Protein AF-K2DMN4-F1 (afdb_monomer)

Sequence (100 aa):
MNASLKSLALVTSALALASPLKATAAQYDCTVKSRSSAVVLMHCKTHLQDSAWVKAAKSACEPGKACNVWIWEDLSMIPLTALSTDAELPKSATGAAVAV

pLDDT: mean 80.69, std 16.4, range [37.72, 96.38]

Secondary structure (DSSP, 8-state):
-PPP--------------------GGGGTEEEEEE-SSEEEEEE-TT--HHHHHHHHHHHSPTT---EEEEESSGGGS-SS--S-GGGS-HHHHTTSEE-

Foldseek 3Di:
DDDDDDDDDDDPPPPPPPPPPQDELVNLQKDFQEDDQAETEMEHAPPGDPVSVVVNQVSHHDPPGHHKYKYAPDPVLTDNYDDNDPVPPDPSSRVRIDID

Structure (mmCIF, N/CA/C/O backbone):
data_AF-K2DMN4-F1
#
_entry.id   AF-K2DMN4-F1
#
loop_
_atom_site.group_PDB
_atom_site.id
_atom_site.type_symbol
_atom_site.label_atom_id
_atom_site.label_alt_id
_atom_site.label_comp_id
_atom_site.label_asym_id
_atom_site.label_entity_id
_atom_site.label_seq_id
_atom_site.pdbx_PDB_ins_code
_atom_site.Cartn_x
_atom_site.Cartn_y
_atom_site.Cartn_z
_atom_site.occupancy
_atom_site.B_iso_or_equiv
_atom_site.auth_seq_id
_atom_site.auth_comp_id
_atom_site.auth_asym_id
_atom_site.auth_atom_id
_atom_site.pdbx_PDB_model_num
ATOM 1 N N . MET A 1 1 ? -14.956 70.047 36.906 1.00 38.22 1 MET A N 1
ATOM 2 C CA . MET A 1 1 ? -13.678 69.702 36.247 1.00 38.22 1 MET A CA 1
ATOM 3 C C . MET A 1 1 ? -13.728 68.214 35.949 1.00 38.22 1 MET A C 1
ATOM 5 O O . MET A 1 1 ? -13.830 67.429 36.880 1.00 38.22 1 MET A O 1
ATOM 9 N N . ASN A 1 2 ? -13.817 67.853 34.670 1.00 37.72 2 ASN A N 1
ATOM 10 C CA . ASN A 1 2 ? -14.199 66.513 34.219 1.00 37.72 2 ASN A CA 1
ATOM 11 C C . ASN A 1 2 ? -12.969 65.599 34.171 1.00 37.72 2 ASN A C 1
ATOM 13 O O . ASN A 1 2 ? -11.962 65.961 33.566 1.00 37.72 2 ASN A O 1
ATOM 17 N N . ALA A 1 3 ? -13.057 64.429 34.806 1.00 42.69 3 ALA A N 1
ATOM 18 C CA . ALA A 1 3 ? -12.020 63.407 34.752 1.00 42.69 3 ALA A CA 1
ATOM 19 C C . ALA A 1 3 ? -12.175 62.533 33.495 1.00 42.69 3 ALA A C 1
ATOM 21 O O . ALA A 1 3 ? -13.271 62.116 33.128 1.00 42.69 3 ALA A O 1
ATOM 22 N N . SER A 1 4 ? -11.035 62.293 32.854 1.00 60.12 4 SER A N 1
ATOM 23 C CA . SER A 1 4 ? -10.808 61.512 31.638 1.00 60.12 4 SER A CA 1
ATOM 24 C C . SER A 1 4 ? -10.778 60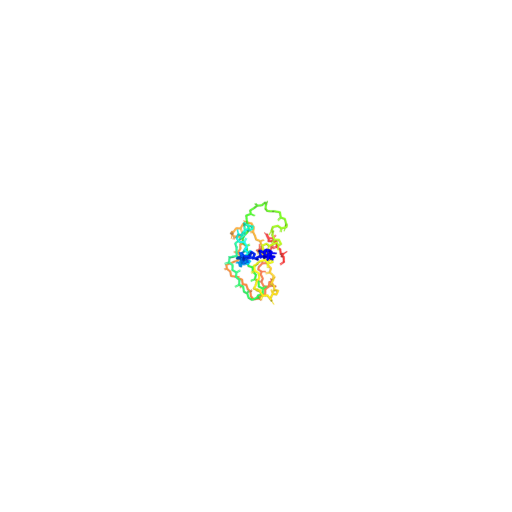.002 31.915 1.00 60.12 4 SER A C 1
ATOM 26 O O . SER A 1 4 ? -10.117 59.582 32.862 1.00 60.12 4 SER A O 1
ATOM 28 N N . LEU A 1 5 ? -11.419 59.190 31.064 1.00 48.62 5 LEU A N 1
ATOM 29 C CA . LEU A 1 5 ? -11.298 57.720 30.992 1.00 48.62 5 LEU A CA 1
ATOM 30 C C . LEU A 1 5 ? -11.469 57.309 29.512 1.00 48.62 5 LEU A C 1
ATOM 32 O O . LEU A 1 5 ? -12.559 57.419 28.965 1.00 48.62 5 LEU A O 1
ATOM 36 N N . LYS A 1 6 ? -10.390 57.172 28.731 1.00 50.75 6 LYS A N 1
ATOM 37 C CA . LYS A 1 6 ? -9.603 55.950 28.436 1.00 50.75 6 LYS A CA 1
ATOM 38 C C . LYS A 1 6 ? -10.403 54.746 27.891 1.00 50.75 6 LYS A C 1
ATOM 40 O O . LYS A 1 6 ? -11.027 54.015 28.642 1.00 50.75 6 LYS A O 1
ATOM 45 N N . SER A 1 7 ? -10.263 54.575 26.570 1.00 59.50 7 SER A N 1
ATOM 46 C CA . SER A 1 7 ? -10.145 53.365 25.732 1.00 59.50 7 SER A CA 1
ATOM 47 C C . SER A 1 7 ? -10.753 52.033 26.176 1.00 59.50 7 SER A C 1
ATOM 49 O O . SER A 1 7 ? -10.311 51.472 27.170 1.00 59.50 7 SER A O 1
ATOM 51 N N . LEU A 1 8 ? -11.516 51.403 25.272 1.00 49.94 8 LEU A N 1
ATOM 52 C CA . LEU A 1 8 ? -11.472 49.951 25.057 1.00 49.94 8 LEU A CA 1
ATOM 53 C C . LEU A 1 8 ? -11.519 49.641 23.552 1.00 49.94 8 LEU A C 1
ATOM 55 O O . LEU A 1 8 ? -12.470 49.972 22.850 1.00 49.94 8 LEU A O 1
ATOM 59 N N . ALA A 1 9 ? -10.430 49.042 23.077 1.00 55.91 9 ALA A N 1
ATOM 60 C CA . ALA A 1 9 ? -10.241 48.550 21.724 1.00 55.91 9 ALA A CA 1
ATOM 61 C C . ALA A 1 9 ? -11.103 47.301 21.480 1.00 55.91 9 ALA A C 1
ATOM 63 O O . ALA A 1 9 ? -11.070 46.366 22.281 1.00 55.91 9 ALA A O 1
ATOM 64 N N . LEU A 1 10 ? -11.826 47.251 20.357 1.00 49.81 10 LEU A N 1
ATOM 65 C CA . LEU A 1 10 ? -12.386 45.998 19.856 1.00 49.81 10 LEU A CA 1
ATOM 66 C C . LEU A 1 10 ? -11.284 45.228 19.126 1.00 49.81 10 LEU A C 1
ATOM 68 O O . LEU A 1 10 ? -10.917 45.548 17.998 1.00 49.81 10 LEU A O 1
ATOM 72 N N . VAL A 1 11 ? -10.759 44.201 19.787 1.00 60.66 11 VAL A N 1
ATOM 73 C CA . VAL A 1 11 ? -9.925 43.181 19.153 1.00 60.66 11 VAL A CA 1
ATOM 74 C C . VAL A 1 11 ? -10.862 42.204 18.443 1.00 60.66 11 VAL A C 1
ATOM 76 O O . VAL A 1 11 ? -11.424 41.302 19.057 1.00 60.66 11 VAL A O 1
ATOM 79 N N . THR A 1 12 ? -11.060 42.380 17.138 1.00 59.31 12 THR A N 1
ATOM 80 C CA . THR A 1 12 ? -11.673 41.354 16.285 1.00 59.31 12 THR A CA 1
ATOM 81 C C . THR A 1 12 ? -10.638 40.276 15.983 1.00 59.31 12 THR A C 1
ATOM 83 O O . THR A 1 12 ? -9.939 40.326 14.971 1.00 59.31 12 THR A O 1
ATOM 86 N N . SER A 1 13 ? -10.515 39.295 16.876 1.00 54.25 13 SER A N 1
ATOM 87 C CA . SER A 1 13 ? -9.780 38.060 16.600 1.00 54.25 13 SER A CA 1
ATOM 88 C C . SER A 1 13 ? -10.598 37.188 15.647 1.00 54.25 13 SER A C 1
ATOM 90 O O . SER A 1 13 ? -11.435 36.394 16.072 1.00 54.25 13 SER A O 1
ATOM 92 N N . ALA A 1 14 ? -10.357 37.329 14.345 1.00 55.28 14 ALA A N 1
ATOM 93 C CA . ALA A 1 14 ? -10.772 36.335 13.365 1.00 55.28 14 ALA A CA 1
ATOM 94 C C . ALA A 1 14 ? -9.907 35.078 13.561 1.00 55.28 14 ALA A C 1
ATOM 96 O O . ALA A 1 14 ? -8.797 34.979 13.039 1.00 55.28 14 ALA A O 1
ATOM 97 N N . LEU A 1 15 ? -10.397 34.126 14.357 1.00 52.75 15 LEU A N 1
ATOM 98 C CA . LEU A 1 15 ? -9.861 32.768 14.394 1.00 52.75 15 LEU A CA 1
ATOM 99 C C . LEU A 1 15 ? -10.155 32.115 13.040 1.00 52.75 15 LEU A C 1
ATOM 101 O O . LEU A 1 15 ? -11.218 31.534 12.825 1.00 52.75 15 LEU A O 1
ATOM 105 N N . ALA A 1 16 ? -9.211 32.241 12.109 1.00 55.75 16 ALA A N 1
ATOM 106 C CA . ALA A 1 16 ? -9.175 31.408 10.923 1.00 55.75 16 ALA A CA 1
ATOM 107 C C . ALA A 1 16 ? -9.040 29.950 11.386 1.00 55.75 16 ALA A C 1
ATOM 109 O O . ALA A 1 16 ? -7.987 29.527 11.863 1.00 55.75 16 ALA A O 1
ATOM 110 N N . LEU A 1 17 ? -10.135 29.196 11.284 1.00 51.69 17 LEU A N 1
ATOM 111 C CA . LEU A 1 17 ? -10.153 27.745 11.411 1.00 51.69 17 LEU A CA 1
ATOM 112 C C . LEU A 1 17 ? -9.269 27.175 10.298 1.00 51.69 17 LEU A C 1
ATOM 114 O O . LEU A 1 17 ? -9.733 26.908 9.189 1.00 51.69 17 LEU A O 1
ATOM 118 N N . ALA A 1 18 ? -7.981 27.007 10.587 1.00 53.84 18 ALA A N 1
ATOM 119 C CA . ALA A 1 18 ? -7.102 26.175 9.790 1.00 53.84 18 ALA A CA 1
ATOM 120 C C . ALA A 1 18 ? -7.631 24.743 9.910 1.00 53.84 18 ALA A C 1
ATOM 122 O O . ALA A 1 18 ? -7.302 24.013 10.843 1.00 53.84 18 ALA A O 1
ATOM 123 N N . SER A 1 19 ? -8.526 24.364 8.996 1.00 51.41 19 SER A N 1
ATOM 124 C CA . SER A 1 19 ? -8.895 22.965 8.820 1.00 51.41 19 SER A CA 1
ATOM 125 C C . SER A 1 19 ? -7.592 22.206 8.575 1.00 51.41 19 SER A C 1
ATOM 127 O O . SER A 1 19 ? -6.871 22.574 7.641 1.00 51.41 19 SER A O 1
ATOM 129 N N . PRO A 1 20 ? -7.233 21.200 9.393 1.00 52.41 20 PRO A N 1
ATOM 130 C CA . PRO A 1 20 ? -6.048 20.412 9.127 1.00 52.41 20 PRO A CA 1
ATOM 131 C C . PRO A 1 20 ? -6.291 19.711 7.797 1.00 52.41 20 PRO A C 1
ATOM 133 O O . PRO A 1 20 ? -7.132 18.815 7.691 1.00 52.41 20 PRO A O 1
ATOM 136 N N . LEU A 1 21 ? -5.598 20.177 6.760 1.00 57.19 21 LEU A N 1
ATOM 137 C CA . LEU A 1 21 ? -5.586 19.536 5.461 1.00 57.19 21 LEU A CA 1
ATOM 138 C C . LEU A 1 21 ? -5.027 18.135 5.712 1.00 57.19 21 LEU A C 1
ATOM 140 O O . LEU A 1 21 ? -3.836 17.983 5.980 1.00 57.19 21 LEU A O 1
ATOM 144 N N . LYS A 1 22 ? -5.906 17.126 5.755 1.00 58.84 22 LYS A N 1
ATOM 145 C CA . LYS A 1 22 ? -5.512 15.735 5.989 1.00 58.84 22 LYS A CA 1
ATOM 146 C C . LYS A 1 22 ? -4.442 15.398 4.968 1.00 58.84 22 LYS A C 1
ATOM 148 O O . LYS A 1 22 ? -4.713 15.432 3.768 1.00 58.84 22 LYS A O 1
ATOM 153 N N . ALA A 1 23 ? -3.239 15.112 5.453 1.00 60.09 23 ALA A N 1
ATOM 154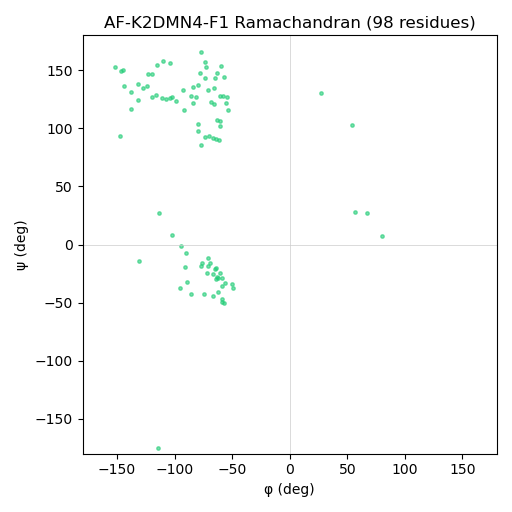 C CA . ALA A 1 23 ? -2.174 14.696 4.575 1.00 60.09 23 ALA A CA 1
ATOM 155 C C . ALA A 1 23 ? -2.600 13.406 3.878 1.00 60.09 23 ALA A C 1
ATOM 157 O O . ALA A 1 23 ? -3.070 12.475 4.532 1.00 60.09 23 ALA A O 1
ATOM 158 N N . THR A 1 24 ? -2.513 13.385 2.553 1.00 67.94 24 THR A N 1
ATOM 159 C CA . THR A 1 24 ? -2.824 12.206 1.744 1.00 67.94 24 THR A CA 1
ATOM 160 C C . THR A 1 24 ? -1.520 11.580 1.276 1.00 67.94 24 THR A C 1
ATOM 162 O O . THR A 1 24 ? -0.515 12.275 1.145 1.00 67.94 24 THR A O 1
ATOM 165 N N . ALA A 1 25 ? -1.534 10.283 0.960 1.00 64.81 25 ALA A N 1
ATOM 166 C CA . ALA A 1 25 ? -0.367 9.596 0.406 1.00 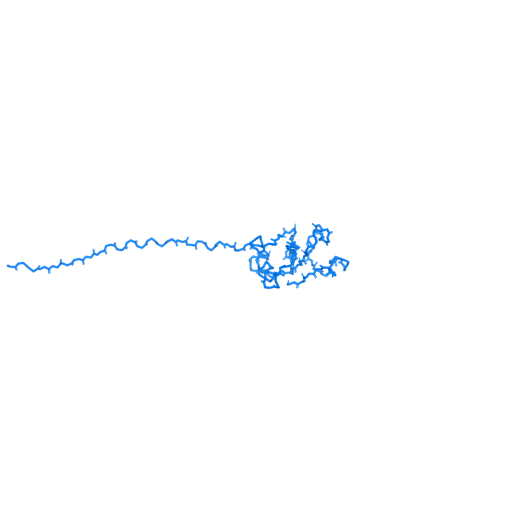64.81 25 ALA A CA 1
ATOM 167 C C . ALA A 1 25 ? 0.256 10.349 -0.791 1.00 64.81 25 ALA A C 1
ATOM 169 O O . ALA A 1 25 ? 1.478 10.386 -0.922 1.00 64.81 25 ALA A O 1
ATOM 170 N N . ALA A 1 26 ? -0.576 11.027 -1.599 1.00 67.50 26 ALA A N 1
ATOM 171 C CA . ALA A 1 26 ? -0.160 11.820 -2.760 1.00 67.50 26 ALA A CA 1
ATOM 172 C C . ALA A 1 26 ? 0.809 12.955 -2.413 1.00 67.50 26 ALA A C 1
ATOM 174 O O . ALA A 1 26 ? 1.649 13.316 -3.232 1.00 67.50 26 ALA A O 1
ATOM 175 N N . GLN A 1 27 ? 0.735 13.492 -1.195 1.00 72.06 27 GLN A N 1
ATOM 176 C CA . GLN A 1 27 ? 1.652 14.531 -0.724 1.00 72.06 27 GLN A CA 1
ATOM 177 C C . GLN A 1 27 ? 3.072 14.011 -0.468 1.00 72.06 27 GLN A C 1
ATOM 179 O O . GLN A 1 27 ? 3.987 14.808 -0.287 1.00 72.06 27 GLN A O 1
ATOM 184 N N . TYR A 1 28 ? 3.257 12.692 -0.457 1.00 77.38 28 TYR A N 1
ATOM 185 C CA . TYR A 1 28 ? 4.536 12.028 -0.226 1.00 77.38 28 TYR A CA 1
ATOM 186 C C . TYR A 1 28 ? 5.021 11.281 -1.469 1.00 77.38 28 TYR A C 1
ATOM 188 O O . TYR A 1 28 ? 5.712 10.278 -1.339 1.00 77.38 28 TYR A O 1
ATOM 196 N N . ASP A 1 29 ? 4.618 11.732 -2.664 1.00 89.69 29 ASP A N 1
ATOM 197 C CA . ASP A 1 29 ? 4.945 11.079 -3.938 1.00 89.69 29 ASP A CA 1
ATOM 198 C C . ASP A 1 29 ? 4.497 9.605 -4.004 1.00 89.69 29 ASP A C 1
ATOM 200 O O . ASP A 1 29 ? 5.065 8.792 -4.738 1.00 89.69 29 ASP A O 1
ATOM 204 N N . CYS A 1 30 ? 3.441 9.276 -3.256 1.00 92.50 30 CYS A N 1
ATOM 205 C CA . CYS A 1 30 ? 2.847 7.952 -3.191 1.00 92.50 30 CYS A CA 1
ATOM 206 C C . CYS A 1 30 ? 1.362 7.990 -3.562 1.00 92.50 30 CYS A C 1
ATOM 208 O O . CYS A 1 30 ? 0.646 8.938 -3.283 1.00 92.50 30 CYS A O 1
ATOM 210 N N . THR A 1 31 ? 0.842 6.951 -4.193 1.00 93.62 31 THR A N 1
ATOM 211 C CA . THR A 1 31 ? -0.559 6.861 -4.607 1.00 93.62 31 THR A CA 1
ATOM 212 C C . THR A 1 31 ? -1.122 5.522 -4.174 1.00 93.62 31 THR A C 1
ATOM 214 O O . THR A 1 31 ? -0.601 4.475 -4.555 1.00 93.62 31 THR A O 1
ATOM 217 N N . VAL A 1 32 ? -2.221 5.548 -3.419 1.00 93.62 32 VAL A N 1
ATOM 218 C CA . VAL A 1 32 ? -3.001 4.341 -3.120 1.00 93.62 32 VAL A CA 1
ATOM 219 C C . VAL A 1 32 ? -3.613 3.826 -4.422 1.00 93.62 32 VAL A C 1
ATOM 221 O O . VAL A 1 32 ? -4.355 4.549 -5.086 1.00 93.62 32 VAL A O 1
ATOM 224 N N . LYS A 1 33 ? -3.289 2.589 -4.795 1.00 94.94 33 LYS A N 1
ATOM 225 C CA . LYS A 1 33 ? -3.795 1.924 -6.005 1.00 94.94 33 LYS A CA 1
ATOM 226 C C . LYS A 1 33 ? -5.006 1.055 -5.711 1.00 94.94 33 LYS A C 1
ATOM 228 O O . LYS A 1 33 ? -5.939 1.016 -6.504 1.00 94.94 33 LYS A O 1
ATOM 233 N N . SER A 1 34 ? -5.006 0.393 -4.560 1.00 94.44 34 SER A N 1
ATOM 234 C CA . SER A 1 34 ? -6.134 -0.404 -4.092 1.00 94.44 34 SER A CA 1
ATOM 235 C C . SER A 1 34 ? -6.159 -0.442 -2.568 1.00 94.44 34 SER A C 1
ATOM 237 O O . SER A 1 34 ? -5.121 -0.298 -1.919 1.00 94.44 34 SER A O 1
ATOM 239 N N . ARG A 1 35 ? -7.346 -0.619 -1.990 1.00 93.88 35 ARG A N 1
ATOM 240 C CA . ARG A 1 35 ? -7.555 -0.674 -0.541 1.00 93.88 35 ARG A CA 1
ATOM 241 C C . ARG A 1 35 ? -8.645 -1.684 -0.200 1.00 93.88 35 ARG A C 1
ATOM 243 O O . ARG A 1 35 ? -9.709 -1.669 -0.812 1.00 93.88 35 ARG A O 1
ATOM 250 N N . SER A 1 36 ? -8.387 -2.482 0.828 1.00 92.81 36 SER A N 1
ATOM 251 C CA . SER A 1 36 ? -9.373 -3.256 1.579 1.00 92.81 36 SER A CA 1
ATOM 252 C C . SER A 1 36 ? -9.453 -2.735 3.021 1.00 92.81 36 SER A C 1
ATOM 254 O O . SER A 1 36 ? -8.810 -1.746 3.379 1.00 92.81 36 SER A O 1
ATOM 256 N N . SER A 1 37 ? -10.229 -3.395 3.882 1.00 87.56 37 SER A N 1
ATOM 257 C CA . SER A 1 37 ? -10.315 -3.033 5.303 1.00 87.56 37 SER A CA 1
ATOM 258 C C . SER A 1 37 ? -9.008 -3.226 6.079 1.00 87.56 37 SER A C 1
ATOM 260 O O . SER A 1 37 ? -8.867 -2.628 7.142 1.00 87.56 37 SER A O 1
ATOM 262 N N . ALA A 1 38 ? -8.088 -4.062 5.585 1.00 91.00 38 ALA A N 1
ATOM 263 C CA . ALA A 1 38 ? -6.861 -4.431 6.292 1.00 91.00 38 ALA A CA 1
ATOM 264 C C . ALA A 1 38 ? -5.586 -4.300 5.449 1.00 91.00 38 ALA A C 1
ATOM 266 O O . ALA A 1 38 ? -4.504 -4.306 6.023 1.00 91.00 38 ALA A O 1
ATOM 267 N N . VAL A 1 39 ? -5.681 -4.160 4.123 1.00 94.69 39 VAL A N 1
ATOM 268 C CA . VAL A 1 39 ? -4.521 -4.060 3.225 1.00 94.69 39 VAL A CA 1
ATOM 269 C C . VAL A 1 39 ? -4.645 -2.831 2.338 1.00 94.69 39 VAL A C 1
ATOM 271 O O . VAL A 1 39 ? -5.694 -2.577 1.740 1.00 94.69 39 VAL A O 1
ATOM 274 N N . VAL A 1 40 ? -3.555 -2.084 2.204 1.00 96.00 40 VAL A N 1
ATOM 275 C CA . VAL A 1 40 ? -3.429 -0.994 1.238 1.00 96.00 40 VAL A CA 1
ATOM 276 C C . VAL A 1 40 ? -2.283 -1.30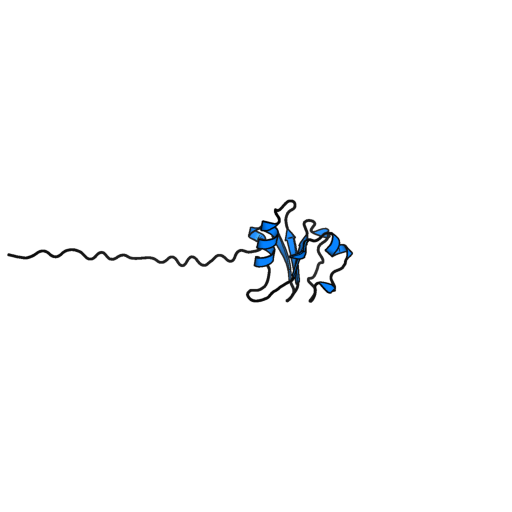0 0.289 1.00 96.00 40 VAL A C 1
ATOM 278 O O . VAL A 1 40 ? -1.159 -1.537 0.721 1.00 96.00 40 VAL A O 1
ATOM 281 N N . LEU A 1 41 ? -2.568 -1.250 -1.011 1.00 96.00 41 LEU A N 1
ATOM 282 C CA . LEU A 1 41 ? -1.568 -1.354 -2.066 1.00 96.00 41 LEU A CA 1
ATOM 283 C C . LEU A 1 41 ? -1.226 0.047 -2.554 1.00 96.00 41 LEU A C 1
ATOM 285 O O . LEU A 1 41 ? -2.113 0.803 -2.972 1.00 96.00 41 LEU A O 1
ATOM 289 N N . MET A 1 42 ? 0.050 0.401 -2.502 1.00 95.75 42 MET A N 1
ATOM 290 C CA . MET A 1 42 ? 0.517 1.749 -2.780 1.00 95.75 42 MET A CA 1
ATOM 291 C C . MET A 1 42 ? 1.700 1.741 -3.738 1.00 95.75 42 MET A C 1
ATOM 293 O O . MET A 1 42 ? 2.615 0.932 -3.638 1.00 95.75 42 MET A O 1
ATOM 297 N N . HIS A 1 43 ? 1.666 2.679 -4.676 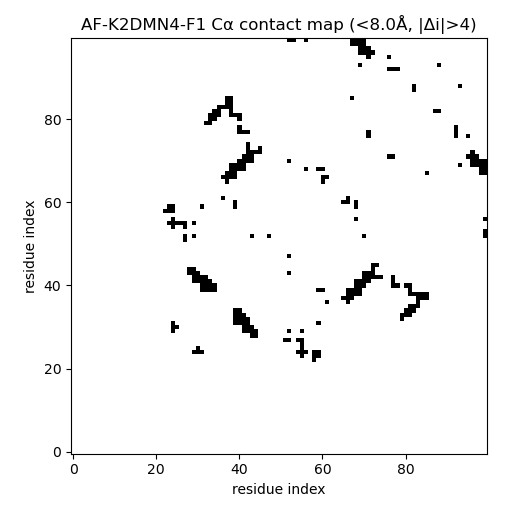1.00 95.38 43 HIS A N 1
ATOM 298 C CA . HIS A 1 43 ? 2.776 2.974 -5.570 1.00 95.38 43 HIS A CA 1
ATOM 299 C C . HIS A 1 43 ? 3.481 4.229 -5.082 1.00 95.38 43 HIS A C 1
ATOM 301 O O . HIS A 1 43 ? 2.813 5.244 -4.915 1.00 95.38 43 HIS A O 1
ATOM 307 N N . CYS A 1 44 ? 4.788 4.192 -4.880 1.00 93.62 44 CYS A N 1
ATOM 308 C CA . CYS A 1 44 ? 5.587 5.377 -4.583 1.00 93.62 44 CYS A CA 1
ATOM 309 C C . CYS A 1 44 ? 6.587 5.634 -5.712 1.00 93.62 44 CYS A C 1
ATOM 311 O O . CYS A 1 44 ? 6.970 4.712 -6.428 1.00 93.62 44 CYS A O 1
ATOM 313 N N . LYS A 1 45 ? 7.022 6.886 -5.889 1.00 91.19 45 LYS A N 1
ATOM 314 C CA . LYS A 1 45 ? 8.166 7.168 -6.770 1.00 91.19 45 LYS A CA 1
ATOM 315 C C . LYS A 1 45 ? 9.419 6.436 -6.281 1.00 91.19 45 LYS A C 1
ATOM 317 O O . LYS A 1 45 ? 9.575 6.186 -5.088 1.00 91.19 45 LYS A O 1
ATOM 322 N N . THR A 1 46 ? 10.318 6.158 -7.219 1.00 87.38 46 THR A N 1
ATOM 323 C CA . THR A 1 46 ? 11.639 5.596 -6.935 1.00 87.38 46 THR A CA 1
ATOM 324 C C . THR A 1 46 ? 12.481 6.549 -6.090 1.00 87.38 46 THR A C 1
ATOM 326 O O . THR A 1 46 ? 12.419 7.765 -6.301 1.00 87.38 46 THR A O 1
ATOM 329 N N . HIS A 1 47 ? 13.341 6.005 -5.229 1.00 84.62 47 HIS A N 1
ATOM 330 C CA . HIS A 1 47 ? 14.348 6.753 -4.458 1.00 84.62 47 HIS A CA 1
ATOM 331 C C . HIS A 1 47 ? 13.778 7.709 -3.399 1.00 84.62 47 HIS A C 1
ATOM 333 O O . HIS A 1 47 ? 14.410 8.709 -3.042 1.00 84.62 47 HIS A O 1
ATOM 339 N N . LEU A 1 48 ? 12.590 7.410 -2.872 1.00 86.75 48 LEU A N 1
ATOM 340 C CA . LEU A 1 48 ? 12.118 8.076 -1.664 1.00 86.75 48 LEU A CA 1
ATOM 341 C C . LEU A 1 48 ? 12.893 7.585 -0.437 1.00 86.75 48 LEU A C 1
ATOM 343 O O . LEU A 1 48 ? 13.391 6.468 -0.385 1.00 86.75 48 LEU A O 1
ATOM 347 N N . GLN A 1 49 ? 12.978 8.447 0.570 1.00 87.06 49 GLN A N 1
ATOM 348 C CA . GLN A 1 49 ? 13.548 8.096 1.868 1.00 87.06 49 GLN A CA 1
ATOM 349 C C . GLN A 1 49 ? 12.530 7.291 2.686 1.00 87.06 49 GLN A C 1
ATOM 351 O O . GLN A 1 49 ? 11.341 7.616 2.652 1.00 87.06 49 GLN A O 1
ATOM 356 N N . ASP A 1 50 ? 12.982 6.357 3.524 1.00 87.06 50 ASP A N 1
ATOM 357 C CA . ASP A 1 50 ? 12.122 5.513 4.378 1.00 87.06 50 ASP A CA 1
ATOM 358 C C . ASP A 1 50 ? 11.083 6.320 5.178 1.00 87.06 50 ASP A C 1
ATOM 360 O O . ASP A 1 50 ? 9.924 5.933 5.336 1.00 87.06 50 ASP A O 1
ATOM 364 N N . SER A 1 51 ? 11.473 7.508 5.653 1.00 89.38 51 SER A N 1
ATOM 365 C CA . SER A 1 51 ? 10.574 8.392 6.403 1.00 89.38 51 SER A CA 1
ATOM 366 C C . SER A 1 51 ? 9.373 8.891 5.585 1.00 89.38 51 SER A C 1
ATOM 368 O O . SER A 1 51 ? 8.319 9.167 6.166 1.00 89.38 51 SER A O 1
ATOM 370 N N . ALA A 1 52 ? 9.503 9.004 4.260 1.00 89.50 52 ALA A N 1
ATOM 371 C CA . ALA A 1 52 ? 8.410 9.359 3.360 1.00 89.50 52 ALA A CA 1
ATOM 372 C C . ALA A 1 52 ? 7.446 8.179 3.185 1.00 89.50 52 ALA A C 1
ATOM 374 O O . ALA A 1 52 ? 6.237 8.375 3.310 1.00 89.50 52 ALA A O 1
ATOM 375 N N . TRP A 1 53 ? 7.964 6.958 3.020 1.00 89.50 53 TRP A N 1
ATOM 376 C CA . TRP A 1 53 ? 7.151 5.738 2.967 1.00 89.50 53 TRP A CA 1
ATOM 377 C C . TRP A 1 53 ? 6.327 5.537 4.236 1.00 89.50 53 TRP A C 1
ATOM 379 O O . TRP A 1 53 ? 5.117 5.337 4.155 1.00 89.50 53 TRP A O 1
ATOM 389 N N . VAL A 1 54 ? 6.937 5.693 5.415 1.00 90.25 54 VAL A N 1
ATOM 390 C CA . VAL A 1 54 ? 6.221 5.557 6.694 1.00 90.25 54 VAL A CA 1
ATOM 391 C C . VAL A 1 54 ? 5.114 6.606 6.840 1.00 90.25 54 VAL A C 1
ATOM 393 O O . VAL A 1 54 ? 4.019 6.296 7.315 1.00 90.25 54 VAL A O 1
ATOM 396 N N . LYS A 1 55 ? 5.366 7.857 6.435 1.00 90.06 55 LYS A N 1
ATOM 397 C CA . LYS A 1 55 ? 4.346 8.921 6.469 1.00 90.06 55 LYS A CA 1
ATOM 398 C C . LYS A 1 55 ? 3.209 8.637 5.488 1.00 90.06 55 LYS A C 1
ATOM 400 O O . LYS A 1 55 ? 2.044 8.744 5.875 1.00 90.06 55 LYS A O 1
ATOM 405 N N . ALA A 1 56 ? 3.540 8.220 4.266 1.00 91.19 56 ALA A N 1
ATOM 406 C CA . ALA A 1 56 ? 2.561 7.826 3.263 1.00 91.19 56 ALA A CA 1
ATOM 407 C C . ALA A 1 56 ? 1.692 6.668 3.767 1.00 91.19 56 ALA A C 1
ATOM 409 O O . ALA A 1 56 ? 0.467 6.788 3.756 1.00 91.19 56 ALA A O 1
ATOM 410 N N . ALA A 1 57 ? 2.304 5.608 4.302 1.00 90.81 57 ALA A N 1
ATOM 411 C CA . ALA A 1 57 ? 1.614 4.448 4.861 1.00 90.81 57 ALA A CA 1
ATOM 412 C C . ALA A 1 57 ? 0.642 4.825 5.983 1.00 90.81 57 ALA A C 1
ATOM 414 O O . ALA A 1 57 ? -0.546 4.510 5.909 1.00 90.81 57 ALA A O 1
ATOM 415 N N . LYS A 1 58 ? 1.099 5.611 6.965 1.00 88.75 58 LYS A N 1
ATOM 416 C CA . LYS A 1 58 ? 0.245 6.097 8.062 1.00 88.75 58 LYS A CA 1
ATOM 417 C C . LYS A 1 58 ? -0.944 6.919 7.569 1.00 88.75 58 LYS A C 1
ATOM 419 O O . LYS A 1 58 ? -2.022 6.845 8.150 1.00 88.75 58 LYS A O 1
ATOM 424 N N . SER A 1 59 ? -0.760 7.697 6.503 1.00 88.44 59 SER A N 1
ATOM 425 C CA . SER A 1 59 ? -1.837 8.491 5.897 1.00 88.44 59 SER A CA 1
ATOM 426 C C . SER A 1 59 ? -2.816 7.663 5.054 1.00 88.44 59 SER A C 1
ATOM 428 O O . SER A 1 59 ? -3.897 8.142 4.708 1.00 88.44 59 SER A O 1
ATOM 430 N N . ALA A 1 60 ? -2.435 6.435 4.691 1.00 90.00 60 ALA A N 1
ATOM 431 C CA . ALA A 1 60 ? -3.162 5.615 3.737 1.00 90.00 60 ALA A CA 1
ATOM 432 C C . ALA A 1 60 ? -4.215 4.702 4.380 1.00 90.00 60 ALA A C 1
ATOM 434 O O . ALA A 1 60 ? -5.132 4.279 3.672 1.00 90.00 60 ALA A O 1
ATOM 435 N N . CYS A 1 61 ? -4.127 4.418 5.681 1.00 87.31 61 CYS A N 1
ATOM 436 C CA . CYS A 1 61 ? -5.156 3.664 6.398 1.00 87.31 61 CYS A CA 1
ATOM 437 C C . CYS A 1 61 ? -6.420 4.504 6.645 1.00 87.31 61 CYS A C 1
ATOM 439 O O . CYS A 1 61 ? -6.394 5.738 6.671 1.00 87.31 61 CYS A O 1
ATOM 441 N N . GLU A 1 62 ? -7.557 3.832 6.842 1.00 84.19 62 GLU A N 1
ATOM 442 C CA . GLU A 1 62 ? -8.771 4.507 7.302 1.00 84.19 62 GLU A CA 1
ATOM 443 C C . GLU A 1 62 ? -8.584 5.068 8.722 1.00 84.19 62 GLU A C 1
ATOM 445 O O . GLU A 1 62 ? -7.948 4.423 9.561 1.00 84.19 62 GLU A O 1
ATOM 450 N N . PRO A 1 63 ? -9.154 6.247 9.038 1.00 82.31 63 PRO A N 1
ATOM 451 C CA . PRO A 1 63 ? -9.063 6.811 10.379 1.00 82.31 63 PRO A CA 1
ATOM 452 C C . PRO A 1 63 ? -9.568 5.831 11.445 1.00 82.31 63 PRO A C 1
ATOM 454 O O . PRO A 1 63 ? -10.690 5.338 11.357 1.00 82.31 63 PRO A O 1
ATOM 457 N N . GLY A 1 64 ? -8.743 5.576 12.463 1.00 82.62 64 GLY A N 1
ATOM 458 C CA . GLY A 1 64 ? -9.093 4.693 13.579 1.00 82.62 64 GLY A CA 1
ATOM 459 C C . GLY A 1 64 ? -8.941 3.196 13.296 1.00 82.62 64 GLY A C 1
ATOM 460 O O . GLY A 1 64 ? -9.334 2.397 14.142 1.00 82.62 64 GLY A O 1
ATOM 461 N N . LYS A 1 65 ? -8.367 2.801 12.151 1.00 84.38 65 LYS A N 1
ATOM 462 C CA . LYS A 1 65 ? -8.088 1.397 11.824 1.00 84.38 65 LYS A CA 1
ATOM 463 C C . LYS A 1 65 ? -6.610 1.189 11.514 1.00 84.38 65 LYS A C 1
ATOM 465 O O . LYS A 1 65 ? -6.007 1.973 10.784 1.00 84.38 65 LYS A O 1
ATOM 470 N N . ALA A 1 66 ? -6.045 0.113 12.052 1.00 87.12 66 ALA A N 1
ATOM 471 C CA . ALA A 1 66 ? -4.757 -0.392 11.596 1.00 87.12 66 ALA A CA 1
ATOM 472 C C . ALA A 1 66 ? -4.934 -1.062 10.226 1.00 87.12 66 ALA A C 1
ATOM 474 O O . ALA A 1 66 ? -5.961 -1.697 9.976 1.00 87.12 66 ALA A O 1
ATOM 475 N N . CYS A 1 67 ? -3.950 -0.913 9.346 1.00 91.25 67 CYS A N 1
ATOM 476 C CA . CYS A 1 67 ? -3.905 -1.601 8.065 1.00 91.25 67 CYS A CA 1
ATOM 477 C C . CYS A 1 67 ? -2.451 -1.911 7.696 1.00 91.25 67 CYS A C 1
ATOM 479 O O . CYS A 1 67 ? -1.555 -1.157 8.069 1.00 91.25 67 CYS A O 1
ATOM 481 N N . ASN A 1 68 ? -2.241 -3.004 6.970 1.00 94.38 68 ASN A N 1
ATOM 482 C CA . ASN A 1 68 ? -0.951 -3.390 6.413 1.00 94.38 68 ASN A CA 1
ATOM 483 C C . ASN A 1 68 ? -0.757 -2.651 5.094 1.00 94.38 68 ASN A C 1
ATOM 485 O O . ASN A 1 68 ? -1.582 -2.775 4.177 1.00 94.38 68 ASN A O 1
ATOM 489 N N . VAL A 1 69 ? 0.316 -1.878 4.984 1.00 95.25 69 VAL A N 1
ATOM 490 C CA . VAL A 1 69 ? 0.586 -1.108 3.776 1.00 95.25 69 VAL A CA 1
ATOM 491 C C . VAL A 1 69 ? 1.740 -1.740 3.022 1.00 95.25 69 VAL A C 1
ATOM 493 O O . VAL A 1 69 ? 2.835 -1.897 3.549 1.00 95.25 69 VAL A O 1
ATOM 496 N N . TRP A 1 70 ? 1.495 -2.048 1.755 1.00 96.38 70 TRP A N 1
ATOM 497 C CA . TRP A 1 70 ? 2.506 -2.570 0.853 1.00 96.38 70 TRP A CA 1
ATOM 498 C C . TRP A 1 70 ? 2.836 -1.529 -0.207 1.00 96.38 70 TRP A C 1
ATOM 500 O O . TRP A 1 70 ? 1.944 -0.998 -0.878 1.00 96.38 70 TRP A O 1
ATOM 510 N N . ILE A 1 71 ? 4.123 -1.221 -0.324 1.00 95.31 71 ILE A N 1
ATOM 511 C CA . ILE A 1 71 ? 4.647 -0.154 -1.168 1.00 95.31 71 ILE A CA 1
ATOM 512 C C . ILE A 1 71 ? 5.519 -0.761 -2.259 1.00 95.31 71 ILE A C 1
ATOM 514 O O . ILE A 1 71 ? 6.460 -1.491 -1.963 1.00 95.31 71 ILE A O 1
ATOM 518 N N . TRP A 1 72 ? 5.246 -0.399 -3.507 1.00 95.06 72 TRP A N 1
ATOM 519 C CA . TRP A 1 72 ? 6.102 -0.709 -4.649 1.00 95.06 72 TRP A CA 1
ATOM 520 C C . TRP A 1 72 ? 6.570 0.573 -5.325 1.00 95.06 72 TRP A C 1
ATOM 522 O O . TRP A 1 72 ? 5.819 1.547 -5.413 1.00 95.06 72 TRP A O 1
ATOM 532 N N . GLU A 1 73 ? 7.783 0.543 -5.866 1.00 93.19 73 GLU A N 1
ATOM 533 C CA . GLU A 1 73 ? 8.290 1.595 -6.753 1.00 93.19 73 GLU A CA 1
ATOM 534 C C . GLU A 1 73 ? 7.954 1.314 -8.229 1.00 93.19 73 GLU A C 1
ATOM 536 O O . GLU A 1 73 ? 7.682 2.238 -8.999 1.00 93.19 73 GLU A O 1
ATOM 541 N N . ASP A 1 74 ? 7.900 0.034 -8.617 1.00 92.00 74 ASP A N 1
ATOM 542 C CA . ASP A 1 74 ? 7.451 -0.408 -9.939 1.00 92.00 74 ASP A CA 1
ATOM 543 C C . ASP A 1 74 ? 5.946 -0.704 -9.929 1.00 92.00 74 ASP A C 1
ATOM 545 O O . ASP A 1 74 ? 5.467 -1.627 -9.269 1.00 92.00 74 ASP A O 1
ATOM 549 N N . LEU A 1 75 ? 5.195 0.080 -10.704 1.00 90.75 75 LEU A N 1
ATOM 550 C CA . LEU A 1 75 ? 3.747 -0.050 -10.826 1.00 90.75 75 LEU A CA 1
ATOM 551 C C . LEU A 1 75 ? 3.317 -1.408 -11.407 1.00 90.75 75 LEU A C 1
ATOM 553 O O . LEU A 1 75 ? 2.225 -1.876 -11.088 1.00 90.75 75 LEU A O 1
ATOM 557 N N . SER A 1 76 ? 4.147 -2.036 -12.244 1.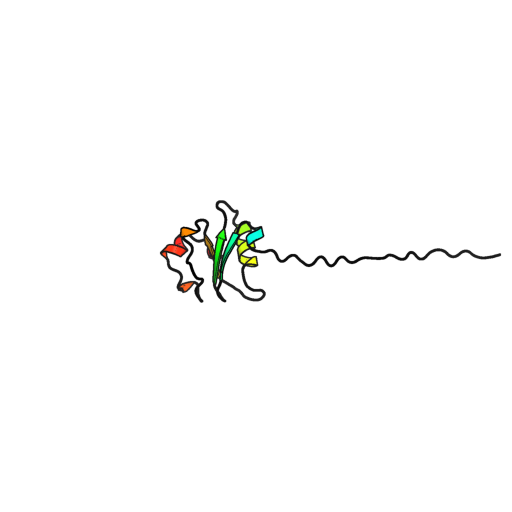00 91.19 76 SER A N 1
ATOM 558 C CA . SER A 1 76 ? 3.828 -3.314 -12.895 1.00 91.19 76 SER A CA 1
ATOM 559 C C . SER A 1 76 ? 3.824 -4.504 -11.929 1.00 91.19 76 SER A C 1
ATOM 561 O O . SER A 1 76 ? 3.201 -5.527 -12.211 1.00 91.19 76 SER A O 1
ATOM 563 N N . MET A 1 77 ? 4.459 -4.346 -10.765 1.00 90.75 77 MET A N 1
ATOM 564 C CA . MET A 1 77 ? 4.564 -5.372 -9.726 1.00 90.75 77 MET A CA 1
ATOM 565 C C . MET A 1 77 ? 3.414 -5.320 -8.712 1.00 90.75 77 MET A C 1
ATOM 567 O O . MET A 1 77 ? 3.299 -6.203 -7.859 1.00 90.75 77 MET A O 1
ATOM 571 N N . ILE A 1 78 ? 2.555 -4.299 -8.792 1.00 93.31 78 ILE A N 1
ATOM 572 C CA . ILE A 1 78 ? 1.470 -4.089 -7.834 1.00 93.31 78 ILE A CA 1
ATOM 573 C C . ILE A 1 78 ? 0.281 -4.983 -8.194 1.00 93.31 78 ILE A C 1
ATOM 575 O O . ILE A 1 78 ? -0.231 -4.897 -9.315 1.00 93.31 78 ILE A O 1
ATOM 579 N N . PRO A 1 79 ? -0.232 -5.794 -7.252 1.00 91.94 79 PRO A N 1
ATOM 580 C CA . PRO A 1 79 ? -1.477 -6.515 -7.466 1.00 91.94 79 PRO A CA 1
ATOM 581 C C . PRO A 1 79 ? -2.630 -5.555 -7.788 1.00 91.94 79 PRO A C 1
ATOM 583 O O . PRO A 1 79 ? -2.746 -4.471 -7.220 1.00 91.94 79 PRO A O 1
ATOM 586 N N . LEU A 1 80 ? -3.536 -5.973 -8.672 1.00 90.56 80 LEU A N 1
ATOM 587 C CA . LEU A 1 80 ? -4.657 -5.127 -9.098 1.00 90.56 80 LEU A CA 1
ATOM 588 C C . LEU A 1 80 ? -5.658 -4.841 -7.969 1.00 90.56 80 LEU A C 1
ATOM 590 O O . LEU A 1 80 ? -6.384 -3.849 -8.010 1.00 90.56 80 LEU A O 1
ATOM 594 N N . THR A 1 81 ? -5.744 -5.723 -6.975 1.00 91.50 81 THR A N 1
ATOM 595 C CA . THR A 1 81 ? -6.757 -5.647 -5.920 1.00 91.50 81 THR A CA 1
ATOM 596 C C . THR A 1 81 ? -6.148 -5.962 -4.566 1.00 91.50 81 THR A C 1
ATOM 598 O O . THR A 1 81 ? -5.451 -6.961 -4.402 1.00 91.50 81 THR A O 1
ATOM 601 N N . ALA A 1 82 ? -6.432 -5.101 -3.590 1.00 92.19 82 ALA A N 1
ATOM 602 C CA . ALA A 1 82 ? -6.112 -5.348 -2.197 1.00 92.19 82 ALA A CA 1
ATOM 603 C C . ALA A 1 82 ? -6.988 -6.486 -1.661 1.00 92.19 82 ALA A C 1
ATOM 605 O O . ALA A 1 82 ? -8.217 -6.403 -1.690 1.00 92.19 82 ALA A O 1
ATOM 606 N N . LEU A 1 83 ? -6.346 -7.534 -1.154 1.00 90.56 83 LEU A N 1
ATOM 607 C CA . LEU A 1 83 ? -7.020 -8.654 -0.503 1.00 90.56 83 LEU A CA 1
ATOM 608 C C . LEU A 1 83 ? -7.454 -8.274 0.917 1.00 90.56 83 LEU A C 1
ATOM 610 O O . LEU A 1 83 ? -7.010 -7.269 1.474 1.00 90.56 83 LEU A O 1
ATOM 614 N N . SER A 1 84 ? -8.328 -9.071 1.528 1.00 90.75 84 SER A N 1
ATOM 615 C CA . SER A 1 84 ? -8.778 -8.859 2.913 1.00 90.75 84 SER A CA 1
ATOM 616 C C . SER A 1 84 ? -7.691 -9.120 3.959 1.00 90.75 84 SER A C 1
ATOM 618 O O . SER A 1 84 ? -7.845 -8.703 5.103 1.00 90.75 84 SER A O 1
ATOM 620 N N . THR A 1 85 ? -6.606 -9.795 3.582 1.00 90.75 85 THR A N 1
ATOM 621 C CA . THR A 1 85 ? -5.432 -10.074 4.416 1.00 90.75 85 THR A CA 1
ATOM 622 C C . THR A 1 85 ? -4.170 -10.034 3.555 1.00 90.75 85 THR A C 1
ATOM 624 O O . THR A 1 85 ? -4.213 -10.326 2.361 1.00 90.75 85 THR A O 1
ATOM 627 N N . ASP A 1 86 ? -3.040 -9.655 4.144 1.00 87.81 86 ASP A N 1
ATOM 628 C CA . ASP A 1 86 ? -1.736 -9.655 3.480 1.00 87.81 86 ASP A CA 1
ATOM 629 C C . ASP A 1 86 ? -1.122 -11.057 3.366 1.00 87.81 86 ASP A C 1
ATOM 631 O O . ASP A 1 86 ? -0.276 -11.280 2.503 1.00 87.81 86 ASP A O 1
ATOM 635 N N . ALA A 1 87 ? -1.587 -12.019 4.171 1.00 88.94 87 ALA A N 1
ATOM 636 C CA . ALA A 1 87 ? -1.126 -13.408 4.137 1.00 88.94 87 ALA A CA 1
ATOM 637 C C . ALA A 1 87 ? -1.368 -14.096 2.781 1.00 88.94 87 ALA A C 1
ATOM 639 O O . ALA A 1 87 ? -0.676 -15.051 2.429 1.00 88.94 87 ALA A O 1
ATOM 640 N N . GLU A 1 88 ? -2.346 -13.604 2.021 1.00 87.06 88 GLU A N 1
ATOM 641 C CA . GLU A 1 88 ? -2.729 -14.132 0.711 1.00 87.06 88 GLU A CA 1
ATOM 642 C C . GLU A 1 88 ? -2.051 -13.395 -0.454 1.00 87.06 88 GLU A C 1
ATOM 644 O O . GLU A 1 88 ? -2.261 -13.750 -1.616 1.00 87.06 88 GLU A O 1
ATOM 649 N N . LEU A 1 89 ? -1.228 -12.373 -0.183 1.00 86.88 89 LEU A N 1
ATOM 650 C CA . LEU A 1 89 ? -0.525 -11.669 -1.249 1.00 86.88 89 LEU A CA 1
ATOM 651 C C . LEU A 1 89 ? 0.495 -12.601 -1.929 1.00 86.88 89 LEU A C 1
ATOM 653 O O . LEU A 1 89 ? 1.262 -13.289 -1.246 1.00 86.88 89 LEU A O 1
ATOM 657 N N . PRO A 1 90 ? 0.559 -12.617 -3.277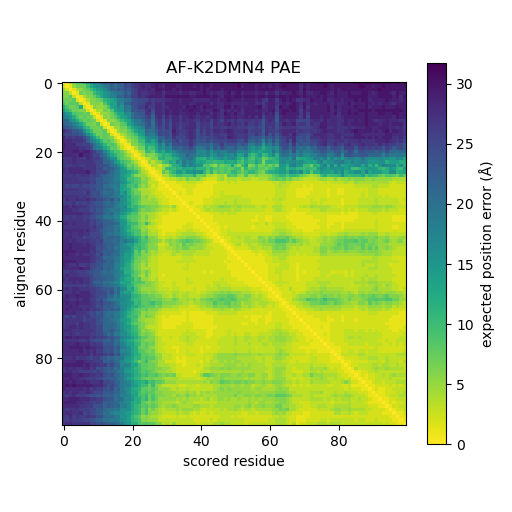 1.00 86.50 90 PRO A N 1
ATOM 658 C CA . PRO A 1 90 ? 1.511 -13.456 -3.991 1.00 86.50 90 PRO A CA 1
ATOM 659 C C . PRO 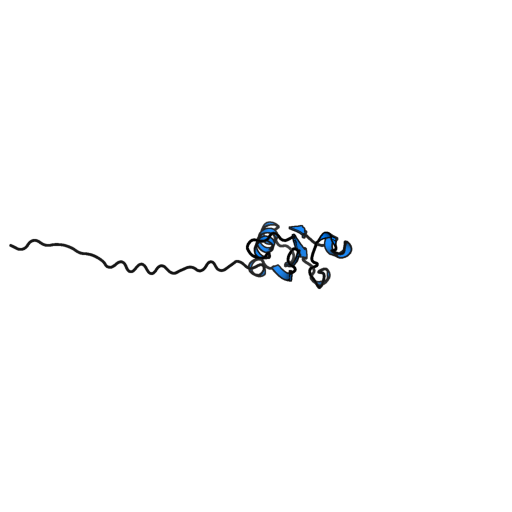A 1 90 ? 2.947 -13.142 -3.569 1.00 86.50 90 PRO A C 1
ATOM 661 O O . PRO A 1 90 ? 3.391 -11.998 -3.666 1.00 86.50 90 PRO A O 1
ATOM 664 N N . LYS A 1 91 ? 3.708 -14.171 -3.176 1.00 86.00 91 LYS A N 1
ATOM 665 C CA . LYS A 1 91 ? 5.121 -14.014 -2.777 1.00 86.00 91 LYS A CA 1
ATOM 666 C C . LYS A 1 91 ? 5.980 -13.359 -3.860 1.00 86.00 91 LYS A C 1
ATOM 668 O O . LYS A 1 91 ? 6.906 -12.616 -3.558 1.00 86.00 91 LYS A O 1
ATOM 673 N N . SER A 1 92 ? 5.656 -13.624 -5.125 1.00 83.94 92 SER A N 1
ATOM 674 C CA . SER A 1 92 ? 6.313 -13.006 -6.278 1.00 83.94 92 SER A CA 1
ATOM 675 C C . SER A 1 92 ? 6.099 -11.492 -6.353 1.00 83.94 92 SER A C 1
ATOM 677 O O . SER A 1 92 ? 6.967 -10.794 -6.861 1.00 83.94 92 SER A O 1
ATOM 679 N N . ALA A 1 93 ? 4.975 -10.981 -5.842 1.00 83.19 93 ALA A N 1
ATOM 680 C CA . ALA A 1 93 ? 4.693 -9.550 -5.782 1.00 83.19 93 ALA A CA 1
ATOM 681 C C . ALA A 1 93 ? 5.302 -8.915 -4.524 1.00 83.19 93 ALA A C 1
ATOM 683 O O 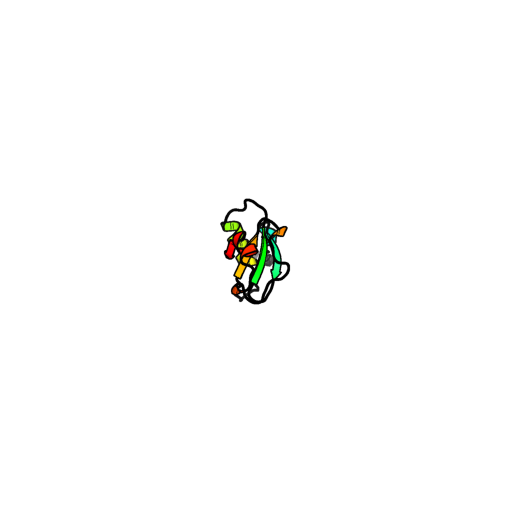. ALA A 1 93 ? 5.903 -7.846 -4.604 1.00 83.19 93 ALA A O 1
ATOM 684 N N . THR A 1 94 ? 5.194 -9.576 -3.367 1.00 88.50 94 THR A N 1
ATOM 685 C CA . THR A 1 94 ? 5.664 -9.019 -2.087 1.00 88.50 94 THR A CA 1
ATOM 686 C C . THR A 1 94 ? 7.183 -8.972 -1.952 1.00 88.50 94 THR A C 1
ATOM 688 O O . THR A 1 94 ? 7.690 -8.115 -1.237 1.00 88.50 94 THR A O 1
ATOM 691 N N . GLY A 1 95 ? 7.931 -9.817 -2.670 1.00 89.06 95 GLY A N 1
ATOM 692 C CA . GLY A 1 95 ? 9.400 -9.783 -2.658 1.00 89.06 95 GLY A CA 1
ATOM 693 C C . GLY A 1 95 ? 10.023 -8.495 -3.216 1.00 89.06 95 GLY A C 1
ATOM 694 O O . GLY A 1 95 ? 11.173 -8.200 -2.909 1.00 89.06 95 GLY A O 1
ATOM 695 N N . ALA A 1 96 ? 9.273 -7.727 -4.012 1.00 87.12 96 ALA A N 1
ATOM 696 C CA . ALA A 1 96 ? 9.688 -6.430 -4.558 1.00 87.12 96 ALA A CA 1
ATOM 697 C C . ALA A 1 96 ? 9.061 -5.237 -3.810 1.00 87.12 96 ALA A C 1
ATOM 699 O O . ALA A 1 96 ? 9.148 -4.100 -4.274 1.00 87.12 96 ALA A O 1
ATOM 700 N N . ALA A 1 97 ? 8.383 -5.504 -2.695 1.00 92.25 97 ALA A N 1
ATOM 701 C CA . ALA A 1 97 ? 7.613 -4.524 -1.950 1.00 92.25 97 ALA A CA 1
ATOM 702 C C . ALA A 1 97 ? 8.266 -4.193 -0.608 1.00 92.25 97 ALA A C 1
ATOM 704 O O . ALA A 1 97 ? 8.980 -5.006 -0.021 1.00 92.25 97 ALA A O 1
ATOM 705 N N . VAL A 1 98 ? 7.924 -3.026 -0.075 1.00 91.94 98 VAL A N 1
ATOM 706 C CA . VAL A 1 98 ? 8.193 -2.650 1.313 1.00 91.94 98 VAL A CA 1
ATOM 707 C C . VAL A 1 98 ? 6.896 -2.753 2.103 1.00 91.94 98 VAL A C 1
ATOM 709 O O . VAL A 1 98 ? 5.886 -2.160 1.721 1.00 91.94 98 VAL A O 1
ATOM 712 N N . ALA A 1 99 ? 6.930 -3.511 3.197 1.00 92.06 99 ALA A N 1
ATOM 713 C CA . ALA A 1 99 ? 5.826 -3.618 4.143 1.00 92.06 99 ALA A CA 1
ATOM 714 C C . ALA A 1 99 ? 6.003 -2.596 5.273 1.00 92.06 99 ALA A C 1
ATOM 716 O O . ALA A 1 99 ? 7.095 -2.482 5.840 1.00 92.06 99 ALA A O 1
ATOM 717 N N . VAL A 1 100 ? 4.931 -1.870 5.592 1.00 88.38 100 VAL A N 1
ATOM 718 C CA . VAL A 1 100 ? 4.862 -0.884 6.682 1.00 88.38 100 VAL A CA 1
ATOM 719 C C . VAL A 1 100 ? 3.643 -1.139 7.554 1.00 88.38 100 VAL A C 1
ATOM 721 O O . VAL A 1 100 ? 2.554 -1.394 6.985 1.00 88.38 100 VAL A O 1
#

Radius of gyration: 23.72 Å; Cα contacts (8 Å, |Δi|>4): 142; chains: 1; bounding box: 28×84×49 Å

Nearest PDB structures (foldseek):
  5htl-assembly1_B  TM=6.321E-01  e=1.618E+00  Vibrio cholerae
  3ay0-assembly2_B  TM=5.525E-01  e=3.163E+00  Methanocaldococcus jannaschii
  2d28-assembly1_C  TM=5.530E-01  e=4.423E+00  Xanthomonas campestris

Solvent-accessible surface area (backbone atoms only — not comparable to full-atom values): 6228 Å² total; per-residue (Å²): 135,88,84,87,81,84,87,84,82,88,80,82,78,79,78,75,79,77,71,78,77,75,67,47,20,62,81,51,57,20,43,78,72,27,68,40,87,34,16,33,33,30,38,30,56,74,91,66,55,70,72,40,54,54,52,22,46,70,41,62,39,60,92,98,48,78,49,45,27,38,37,24,58,55,70,88,55,55,74,86,64,37,44,77,47,71,90,76,55,54,66,84,41,53,76,69,40,49,80,88

Mean predicted aligned error: 11.28 Å